Protein AF-A0A256W4V3-F1 (afdb_monomer_lite)

Radius of gyration: 20.89 Å; chains: 1; bounding box: 59×24×42 Å

Structure (mmCIF, N/CA/C/O backbone):
data_AF-A0A256W4V3-F1
#
_entry.id   AF-A0A256W4V3-F1
#
loop_
_atom_site.group_PDB
_atom_site.id
_atom_site.type_symbol
_atom_site.label_atom_id
_atom_site.label_alt_id
_atom_site.label_comp_id
_atom_site.label_asym_id
_atom_site.label_entity_id
_atom_site.label_seq_id
_atom_site.pdbx_PDB_ins_code
_atom_site.Cartn_x
_atom_site.Cartn_y
_atom_site.Cartn_z
_atom_site.occupancy
_atom_site.B_iso_or_equiv
_atom_site.auth_seq_id
_atom_site.auth_comp_id
_atom_site.auth_asym_id
_atom_site.auth_atom_id
_atom_site.pdbx_PDB_model_num
ATOM 1 N N . GLU A 1 1 ? -17.344 2.262 -1.394 1.00 85.19 1 GLU A N 1
ATOM 2 C CA . GLU A 1 1 ? -17.013 3.636 -0.956 1.00 85.19 1 GLU A CA 1
ATOM 3 C C . GLU A 1 1 ? -15.595 3.956 -1.417 1.00 85.19 1 GLU A C 1
ATOM 5 O O . GLU A 1 1 ? -14.804 3.023 -1.491 1.00 85.19 1 GLU A O 1
ATOM 10 N N . HIS A 1 2 ? -15.290 5.207 -1.767 1.00 89.75 2 HIS A N 1
ATOM 11 C CA . HIS A 1 2 ? -13.941 5.642 -2.152 1.00 89.75 2 HIS A CA 1
ATOM 12 C C . HIS A 1 2 ? -13.414 6.631 -1.106 1.00 89.75 2 HIS A C 1
ATOM 14 O O . HIS A 1 2 ? -14.147 7.537 -0.712 1.00 89.75 2 HIS A O 1
ATOM 20 N N . LEU A 1 3 ? -12.175 6.437 -0.645 1.00 91.62 3 LEU A N 1
ATOM 21 C CA . LEU A 1 3 ? -11.502 7.313 0.315 1.00 91.62 3 LEU A CA 1
ATOM 22 C C . LEU A 1 3 ? -10.313 7.972 -0.386 1.00 91.62 3 LEU A C 1
ATOM 24 O O . LEU A 1 3 ? -9.326 7.306 -0.691 1.00 91.62 3 LEU A O 1
ATOM 28 N N . GLU A 1 4 ? -10.428 9.269 -0.662 1.00 93.06 4 GLU A N 1
ATOM 29 C CA . GLU A 1 4 ? -9.402 10.029 -1.375 1.00 93.06 4 GLU A CA 1
ATOM 30 C C . GLU A 1 4 ? -8.439 10.713 -0.411 1.00 93.06 4 GLU A C 1
ATOM 32 O O . GLU A 1 4 ? -8.842 11.418 0.516 1.00 93.06 4 GLU A O 1
ATOM 37 N N . TYR A 1 5 ? -7.147 10.541 -0.678 1.00 92.25 5 TYR A N 1
ATOM 38 C CA . TYR A 1 5 ? -6.067 11.149 0.083 1.00 92.25 5 TYR A CA 1
ATOM 39 C C . TYR A 1 5 ? -5.135 11.910 -0.852 1.00 92.25 5 TYR A C 1
ATOM 41 O O . TYR A 1 5 ? -4.830 11.470 -1.960 1.00 92.25 5 TYR A O 1
ATOM 49 N N . ARG A 1 6 ? -4.656 13.067 -0.386 1.00 93.12 6 ARG A N 1
ATOM 50 C CA . ARG A 1 6 ? -3.628 13.839 -1.093 1.00 93.12 6 ARG A CA 1
ATOM 51 C C . ARG A 1 6 ? -2.327 13.046 -1.199 1.00 93.12 6 ARG A C 1
ATOM 53 O O . ARG A 1 6 ? -2.059 12.157 -0.387 1.00 93.12 6 ARG A O 1
ATOM 60 N N . ASP A 1 7 ? -1.468 13.420 -2.143 1.00 85.88 7 ASP A N 1
ATOM 61 C CA . ASP A 1 7 ? -0.146 12.808 -2.189 1.00 85.88 7 ASP A CA 1
ATOM 62 C C . ASP A 1 7 ? 0.647 13.096 -0.903 1.00 85.88 7 ASP A C 1
ATOM 64 O O . ASP A 1 7 ? 0.465 14.125 -0.251 1.00 85.88 7 ASP A O 1
ATOM 68 N N . HIS A 1 8 ? 1.502 12.148 -0.525 1.00 87.12 8 HIS A N 1
ATOM 69 C CA . HIS A 1 8 ? 2.266 12.145 0.725 1.00 87.12 8 HIS A CA 1
ATOM 70 C C . HIS A 1 8 ? 1.406 12.318 1.985 1.00 87.12 8 HIS A C 1
ATOM 72 O O . HIS A 1 8 ? 1.841 12.907 2.974 1.00 87.12 8 HIS A O 1
ATOM 78 N N . TYR A 1 9 ? 0.169 11.822 1.963 1.00 92.25 9 TYR A N 1
ATOM 79 C CA . TYR A 1 9 ? -0.632 11.757 3.173 1.00 92.25 9 TYR A CA 1
ATOM 80 C C . TYR A 1 9 ? 0.050 10.873 4.229 1.00 92.25 9 TYR A C 1
ATOM 82 O O . TYR A 1 9 ? 0.429 9.733 3.952 1.00 92.25 9 TYR A O 1
ATOM 90 N N . ASN A 1 10 ? 0.193 11.414 5.439 1.00 92.62 10 ASN A N 1
ATOM 91 C CA . ASN A 1 10 ? 0.746 10.700 6.582 1.00 92.62 10 ASN A CA 1
ATOM 92 C C . ASN A 1 10 ? -0.389 9.984 7.305 1.00 92.62 10 ASN A C 1
ATOM 94 O O . ASN A 1 10 ? -1.108 10.607 8.087 1.00 92.62 10 ASN A O 1
ATOM 98 N N . PHE A 1 11 ? -0.536 8.688 7.039 1.00 94.50 11 PHE A N 1
ATOM 99 C CA . PHE A 1 11 ? -1.514 7.869 7.741 1.00 94.50 11 PHE A CA 1
ATOM 100 C C . PHE A 1 11 ? -1.212 7.813 9.237 1.00 94.50 11 PHE A C 1
ATOM 102 O O . PHE A 1 11 ? -0.061 7.769 9.673 1.00 94.50 11 PHE A O 1
ATOM 109 N N . THR A 1 12 ? -2.279 7.810 10.023 1.00 95.19 12 THR A N 1
ATOM 110 C CA . THR A 1 12 ? -2.263 7.769 11.480 1.00 95.19 12 THR A CA 1
ATOM 111 C C . THR A 1 12 ? -3.010 6.537 11.991 1.00 95.19 12 THR A C 1
ATOM 113 O O . THR A 1 12 ? -3.776 5.894 11.276 1.00 95.19 12 THR A O 1
ATOM 116 N N . LYS A 1 13 ? -2.847 6.215 13.280 1.00 94.81 13 LYS A N 1
ATOM 117 C CA . LYS A 1 13 ? -3.598 5.115 13.908 1.00 94.81 13 LYS A CA 1
ATOM 118 C C . LYS A 1 13 ? -5.110 5.362 13.896 1.00 94.81 13 LYS A C 1
ATOM 120 O O . LYS A 1 13 ? -5.879 4.407 13.878 1.00 94.81 13 LYS A O 1
ATOM 125 N N . LYS A 1 14 ? -5.533 6.632 13.885 1.00 95.56 14 LYS A N 1
ATOM 126 C CA . LYS A 1 14 ? -6.949 6.999 13.766 1.00 95.56 14 LYS A CA 1
ATOM 127 C C . LYS A 1 14 ? -7.504 6.631 12.393 1.00 95.56 14 LYS A C 1
ATOM 129 O O . LYS A 1 14 ? -8.633 6.165 12.315 1.00 95.56 14 LYS A O 1
ATOM 134 N N . ASP A 1 15 ? -6.703 6.774 11.339 1.00 95.31 15 ASP A N 1
ATOM 135 C CA . ASP A 1 15 ? -7.105 6.366 9.991 1.00 95.31 15 ASP A CA 1
ATOM 136 C C . ASP A 1 15 ? -7.303 4.852 9.921 1.00 95.31 15 ASP A C 1
ATOM 138 O O . ASP A 1 15 ? -8.316 4.390 9.407 1.00 95.31 15 ASP A O 1
ATOM 142 N N . ILE A 1 16 ? -6.400 4.081 10.537 1.00 95.19 16 ILE A N 1
ATOM 143 C CA . ILE A 1 16 ? -6.537 2.623 10.648 1.00 95.19 16 ILE A CA 1
ATOM 144 C C . ILE A 1 16 ? -7.846 2.230 11.345 1.00 95.19 16 ILE A C 1
ATOM 146 O O . ILE A 1 16 ? -8.585 1.389 10.834 1.00 95.19 16 ILE A O 1
ATOM 150 N N . GLN A 1 17 ? -8.168 2.865 12.476 1.00 95.12 17 GLN A N 1
ATOM 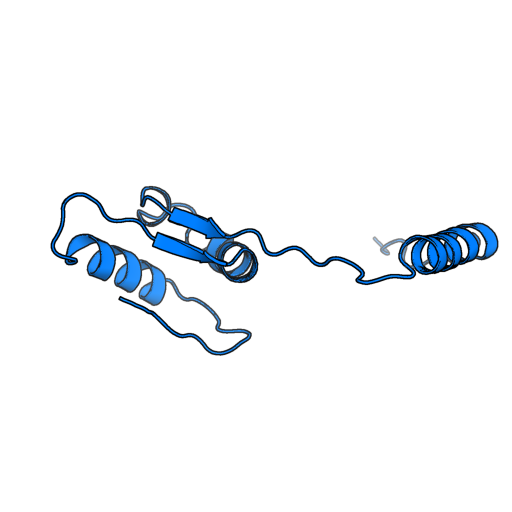151 C CA . GLN A 1 17 ? -9.435 2.631 13.179 1.00 95.12 17 GLN A CA 1
ATOM 152 C C . GLN A 1 17 ? -10.640 2.973 12.300 1.00 95.12 17 GLN A C 1
ATOM 154 O O . GLN A 1 17 ? -11.552 2.160 12.168 1.00 95.12 17 GLN A O 1
ATOM 159 N N . MET A 1 18 ? -10.604 4.121 11.623 1.00 94.81 18 MET A N 1
ATOM 160 C CA . MET A 1 18 ? -11.659 4.525 10.699 1.00 94.81 18 MET A CA 1
ATOM 161 C C . MET A 1 18 ? -11.837 3.508 9.560 1.00 94.81 18 MET A C 1
ATOM 163 O O . MET A 1 18 ? -12.970 3.215 9.183 1.00 94.81 18 MET A O 1
ATOM 167 N N . PHE A 1 19 ? -10.754 2.950 9.009 1.00 93.31 19 PHE A N 1
ATOM 168 C CA . PHE A 1 19 ? -10.844 1.926 7.967 1.00 93.31 19 PHE A CA 1
ATOM 169 C C . PHE A 1 19 ? -11.510 0.650 8.470 1.00 93.31 19 PHE A C 1
ATOM 171 O O . PHE A 1 19 ? -12.385 0.121 7.786 1.00 93.31 19 PHE A O 1
ATOM 178 N N . ILE A 1 20 ? -11.134 0.182 9.662 1.00 92.94 20 ILE A N 1
ATOM 179 C CA . ILE A 1 20 ? -11.729 -1.003 10.292 1.00 92.94 20 ILE A CA 1
ATOM 180 C C . ILE A 1 20 ? -13.225 -0.777 10.531 1.00 92.94 20 ILE A C 1
ATOM 182 O O . ILE A 1 20 ? -14.044 -1.608 10.139 1.00 92.94 20 ILE A O 1
ATOM 186 N N . GLU A 1 21 ? -13.598 0.367 11.107 1.00 92.81 21 GLU A N 1
ATOM 187 C CA . GLU A 1 21 ? -14.994 0.716 11.384 1.00 92.81 21 GLU A CA 1
ATOM 188 C C . GLU A 1 21 ? -15.820 0.839 10.101 1.00 92.81 21 GLU A C 1
ATOM 190 O O . GLU A 1 21 ? -16.897 0.248 9.995 1.00 92.81 21 GLU A O 1
ATOM 195 N N . LYS A 1 22 ? -15.314 1.562 9.093 1.00 90.88 22 LYS A N 1
ATOM 196 C CA . LYS A 1 22 ? -15.982 1.690 7.790 1.00 90.88 22 LYS A CA 1
ATOM 197 C C . LYS A 1 22 ? -16.148 0.335 7.123 1.00 90.88 22 LYS A C 1
ATOM 199 O O . LYS A 1 22 ? -17.230 0.035 6.622 1.00 90.88 22 LYS A O 1
ATOM 204 N N . PHE A 1 23 ? -15.111 -0.499 7.148 1.00 90.56 23 PHE A N 1
ATOM 205 C CA . PHE A 1 23 ? -15.189 -1.840 6.591 1.00 90.56 23 PHE A CA 1
ATOM 206 C C . PHE A 1 23 ? -16.225 -2.684 7.335 1.00 90.56 23 PHE A C 1
ATOM 208 O O . PHE A 1 23 ? -17.044 -3.331 6.689 1.00 90.56 23 PHE A O 1
ATOM 215 N N . GLY A 1 24 ? -16.254 -2.643 8.669 1.00 88.25 24 GLY A N 1
ATOM 216 C CA . GLY A 1 24 ? -17.226 -3.357 9.500 1.00 88.25 24 GLY A CA 1
ATOM 217 C C . GLY A 1 24 ? -18.671 -2.943 9.220 1.00 88.25 24 GLY A C 1
ATOM 218 O O . GLY A 1 24 ? -19.518 -3.807 8.985 1.00 88.25 24 GLY A O 1
ATOM 219 N N . ASN A 1 25 ? -18.920 -1.636 9.136 1.00 86.50 25 ASN A N 1
ATOM 220 C CA . ASN A 1 25 ? -20.253 -1.049 8.976 1.00 86.50 25 ASN A CA 1
ATOM 221 C C . ASN A 1 25 ? -20.784 -1.073 7.536 1.00 86.50 25 ASN A C 1
ATOM 223 O O . ASN A 1 25 ? -21.965 -0.805 7.310 1.00 86.50 25 ASN A O 1
ATOM 227 N N . PHE A 1 26 ? -19.948 -1.402 6.548 1.00 76.38 26 PHE A N 1
ATOM 228 C CA . PHE A 1 26 ? -20.398 -1.508 5.165 1.00 76.38 26 PHE A CA 1
ATOM 229 C C . PHE A 1 26 ? -21.335 -2.719 4.990 1.00 76.38 26 PHE A C 1
ATOM 231 O O . PHE A 1 26 ? -20.949 -3.861 5.273 1.00 76.38 26 PHE A O 1
ATOM 238 N N . ALA A 1 27 ? -22.569 -2.468 4.541 1.00 57.25 27 ALA A N 1
ATOM 239 C CA . ALA A 1 27 ? -23.611 -3.477 4.369 1.00 57.25 27 ALA A CA 1
ATOM 240 C C . ALA A 1 27 ? -23.243 -4.466 3.247 1.00 57.25 27 ALA A C 1
ATOM 242 O O . ALA A 1 27 ? -23.201 -4.104 2.074 1.00 57.25 27 ALA A O 1
ATOM 243 N N . GLY A 1 28 ? -22.963 -5.720 3.611 1.00 68.62 28 GLY A N 1
ATOM 244 C CA . GLY A 1 28 ? -22.657 -6.798 2.667 1.00 68.62 28 GLY A CA 1
ATOM 245 C C . GLY A 1 28 ? -21.638 -7.796 3.216 1.00 68.62 28 GLY A C 1
ATOM 246 O O . GLY A 1 28 ? -20.640 -7.414 3.826 1.00 68.62 28 GLY A O 1
ATOM 247 N N . SER A 1 29 ? -21.890 -9.086 2.991 1.00 73.62 29 SER A N 1
ATOM 248 C CA . SER A 1 29 ? -21.003 -10.189 3.389 1.00 73.62 29 SER A CA 1
ATOM 249 C C . SER A 1 29 ? -19.792 -10.360 2.467 1.00 73.62 29 SER A C 1
ATOM 251 O O . SER A 1 29 ? -18.825 -11.002 2.860 1.00 73.62 29 SER A O 1
ATOM 253 N N . ASN A 1 30 ? -19.819 -9.772 1.266 1.00 79.31 30 ASN A N 1
ATOM 254 C CA . ASN A 1 30 ? -18.771 -9.920 0.261 1.00 79.31 30 ASN A CA 1
ATOM 255 C C . ASN A 1 30 ? -18.121 -8.562 -0.040 1.00 79.31 30 ASN A C 1
ATOM 257 O O . ASN A 1 30 ? -18.494 -7.866 -0.984 1.00 79.31 30 ASN A O 1
ATOM 261 N N . LYS A 1 31 ? -17.191 -8.157 0.828 1.00 86.25 31 LYS A N 1
ATOM 262 C CA . LYS A 1 31 ? -16.507 -6.859 0.785 1.00 86.25 31 LYS A CA 1
ATOM 263 C C . LYS A 1 31 ? -15.000 -7.053 0.832 1.00 86.25 31 LYS A C 1
ATOM 265 O O . LYS A 1 31 ? -14.504 -7.941 1.519 1.00 86.25 31 LYS A O 1
ATOM 270 N N . LEU A 1 32 ? -14.291 -6.203 0.102 1.00 91.38 32 LEU A N 1
ATOM 271 C CA . LEU A 1 32 ? -12.837 -6.165 0.053 1.00 91.38 32 LEU A CA 1
ATOM 272 C C . LEU A 1 32 ? -12.349 -4.719 0.042 1.00 91.38 32 LEU A C 1
ATOM 274 O O . LEU A 1 32 ? -13.108 -3.803 -0.280 1.00 91.38 32 LEU A O 1
ATOM 278 N N . ILE A 1 33 ? -11.089 -4.529 0.410 1.00 93.00 33 ILE A N 1
ATOM 279 C CA . ILE A 1 33 ? -10.399 -3.243 0.339 1.00 93.00 33 ILE A CA 1
ATOM 280 C C . ILE A 1 33 ? -9.414 -3.332 -0.823 1.00 93.00 33 ILE A C 1
ATOM 282 O O . ILE A 1 33 ? -8.653 -4.290 -0.897 1.00 93.00 33 ILE A O 1
ATOM 286 N N . ILE A 1 34 ? -9.414 -2.345 -1.717 1.00 93.81 34 ILE A N 1
ATOM 287 C CA . ILE A 1 34 ? -8.384 -2.209 -2.754 1.00 93.81 34 ILE A CA 1
ATOM 288 C C . ILE A 1 34 ? -7.555 -0.975 -2.430 1.00 93.81 34 ILE A C 1
ATOM 290 O O . ILE A 1 34 ? -8.117 0.094 -2.200 1.00 93.81 34 ILE A O 1
ATOM 294 N N . ILE A 1 35 ? -6.233 -1.121 -2.437 1.00 93.31 35 ILE A N 1
ATOM 295 C CA . ILE A 1 35 ? -5.283 -0.014 -2.293 1.00 93.31 35 ILE A CA 1
ATOM 296 C C . ILE A 1 35 ? -4.217 -0.077 -3.385 1.00 93.31 35 ILE A C 1
ATOM 298 O O . ILE A 1 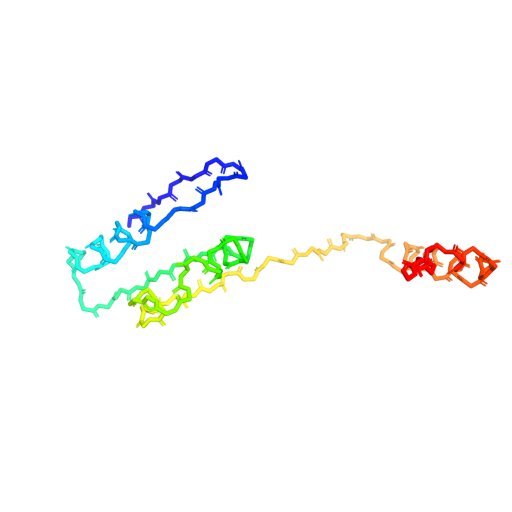35 ? -3.993 -1.125 -3.989 1.00 93.31 35 ILE A O 1
ATOM 302 N N . SER A 1 36 ? -3.545 1.043 -3.642 1.00 91.62 36 SER A N 1
ATOM 303 C CA . SER A 1 36 ? -2.364 1.053 -4.507 1.00 91.62 36 SER A CA 1
ATOM 304 C C . SER A 1 36 ? -1.148 0.458 -3.786 1.00 91.62 36 SER A C 1
ATOM 306 O O . SER A 1 36 ? -1.075 0.465 -2.554 1.00 91.62 36 SER A O 1
ATOM 308 N N . GLU A 1 37 ? -0.147 0.001 -4.541 1.00 91.38 37 GLU A N 1
ATOM 309 C CA . GLU A 1 37 ? 1.144 -0.416 -3.970 1.00 91.38 37 GLU A CA 1
ATOM 310 C C . GLU A 1 37 ? 1.805 0.705 -3.150 1.00 91.38 37 GLU A C 1
ATOM 312 O O . GLU A 1 37 ? 2.316 0.467 -2.054 1.00 91.38 37 GLU A O 1
ATOM 317 N N . LYS A 1 38 ? 1.710 1.955 -3.626 1.00 89.00 38 LYS A N 1
ATOM 318 C CA . LYS A 1 38 ? 2.264 3.124 -2.930 1.00 89.00 38 LYS A CA 1
ATOM 319 C C . LYS A 1 38 ? 1.638 3.308 -1.547 1.00 89.00 38 LYS A C 1
ATOM 321 O O . LYS A 1 38 ? 2.351 3.576 -0.580 1.00 89.00 38 LYS A O 1
ATOM 326 N N . ASP A 1 39 ? 0.320 3.168 -1.445 1.00 91.81 39 ASP A N 1
ATOM 327 C CA . ASP A 1 39 ? -0.383 3.331 -0.171 1.00 91.81 39 ASP A CA 1
ATOM 328 C C . ASP A 1 39 ? -0.137 2.144 0.758 1.00 91.81 39 ASP A C 1
ATOM 330 O O . ASP A 1 39 ? 0.027 2.343 1.960 1.00 91.81 39 ASP A O 1
ATOM 334 N N . SER A 1 40 ? 0.005 0.928 0.216 1.00 91.88 40 SER A N 1
ATOM 335 C CA . SER A 1 40 ? 0.395 -0.243 1.009 1.00 91.88 40 SER A CA 1
ATOM 336 C C . SER A 1 40 ? 1.727 -0.038 1.727 1.00 91.88 40 SER A C 1
ATOM 338 O O . SER A 1 40 ? 1.848 -0.415 2.891 1.00 91.88 40 SER A O 1
ATOM 340 N N . ILE A 1 41 ? 2.720 0.555 1.059 1.00 91.19 41 ILE A N 1
ATOM 341 C CA . ILE A 1 41 ? 4.023 0.843 1.673 1.00 91.19 41 ILE A CA 1
ATOM 342 C C . ILE A 1 41 ? 3.860 1.855 2.811 1.00 91.19 41 ILE A C 1
ATOM 344 O O . ILE A 1 41 ? 4.406 1.658 3.892 1.00 91.19 41 ILE A O 1
ATOM 348 N N . ARG A 1 42 ? 3.068 2.913 2.595 1.00 91.88 42 ARG A N 1
ATOM 349 C CA . ARG A 1 42 ? 2.823 3.965 3.598 1.00 91.88 42 ARG A CA 1
ATOM 350 C C . ARG A 1 42 ? 2.037 3.463 4.813 1.00 91.88 42 ARG A C 1
ATOM 352 O O . ARG A 1 42 ? 2.212 3.989 5.906 1.00 91.88 42 ARG A O 1
ATOM 359 N N . LEU A 1 43 ? 1.170 2.470 4.625 1.00 93.31 43 LEU A N 1
ATOM 360 C CA . LEU A 1 43 ? 0.341 1.893 5.684 1.00 93.31 43 LEU A CA 1
ATOM 361 C C . LEU A 1 43 ? 1.054 0.802 6.489 1.00 93.31 43 LEU A C 1
ATOM 363 O O . LEU A 1 43 ? 0.628 0.513 7.604 1.00 93.31 43 LEU A O 1
ATOM 367 N N . LYS A 1 44 ? 2.124 0.203 5.955 1.00 91.19 44 LYS A N 1
ATOM 368 C CA . LYS A 1 44 ? 2.758 -1.002 6.509 1.00 91.19 44 LYS A CA 1
ATOM 369 C C . LYS A 1 44 ? 3.093 -0.886 7.998 1.00 91.19 44 LYS A C 1
ATOM 371 O O . LYS A 1 44 ? 2.623 -1.695 8.792 1.00 91.19 44 LYS A O 1
ATOM 376 N N . ASP A 1 45 ? 3.858 0.132 8.380 1.00 91.81 45 ASP A N 1
ATOM 377 C CA . ASP A 1 45 ? 4.357 0.251 9.756 1.00 91.81 45 ASP A CA 1
ATOM 378 C C . ASP A 1 45 ? 3.250 0.606 10.752 1.00 91.81 45 ASP A C 1
ATOM 380 O O . ASP A 1 45 ? 3.301 0.213 11.916 1.00 91.81 45 ASP A O 1
ATOM 384 N N . ILE A 1 46 ? 2.230 1.341 10.302 1.00 93.62 46 ILE A N 1
ATOM 385 C CA . ILE A 1 46 ? 1.143 1.782 11.177 1.00 93.62 46 ILE A CA 1
ATOM 386 C C . ILE A 1 46 ? 0.017 0.757 11.307 1.00 93.62 46 ILE A C 1
ATOM 388 O O . ILE A 1 46 ? -0.690 0.753 12.315 1.00 93.62 46 ILE A O 1
ATOM 392 N N . ALA A 1 47 ? -0.138 -0.105 10.303 1.00 93.12 47 ALA A N 1
ATOM 393 C CA . ALA A 1 47 ? -1.062 -1.227 10.316 1.00 93.12 47 ALA A CA 1
ATOM 394 C C . ALA A 1 47 ? -0.521 -2.433 11.098 1.00 93.12 47 ALA A C 1
ATOM 396 O O . ALA A 1 47 ? -1.324 -3.244 11.564 1.00 93.12 47 ALA A O 1
ATOM 397 N N . LEU A 1 48 ? 0.801 -2.544 11.256 1.00 93.88 48 LEU A N 1
ATOM 398 C CA . LEU A 1 48 ? 1.455 -3.678 11.903 1.00 93.88 48 LEU A CA 1
ATOM 399 C C . LEU A 1 48 ? 0.893 -3.937 13.311 1.00 93.88 48 LEU A C 1
ATOM 401 O O . LEU A 1 48 ? 0.903 -3.058 14.177 1.00 93.88 48 LEU A O 1
ATOM 405 N N . GLY A 1 49 ? 0.414 -5.159 13.551 1.00 93.06 49 GLY A N 1
ATOM 406 C CA . GLY A 1 49 ? -0.144 -5.576 14.838 1.00 93.06 49 GLY A CA 1
ATOM 407 C C . GLY A 1 49 ? -1.554 -5.051 15.124 1.00 93.06 49 GLY A C 1
ATOM 408 O O . GLY A 1 49 ? -2.023 -5.155 16.259 1.00 93.06 49 GLY A O 1
ATOM 409 N N . THR A 1 50 ? -2.242 -4.483 14.131 1.00 94.25 50 THR A N 1
ATOM 410 C CA . THR A 1 50 ? -3.633 -4.020 14.253 1.00 94.25 50 THR A CA 1
ATOM 411 C C . THR A 1 50 ? -4.609 -4.994 13.588 1.00 94.25 50 THR A C 1
ATOM 413 O O . THR A 1 50 ? -4.226 -5.860 12.804 1.00 94.25 50 THR A O 1
ATOM 416 N N . GLU A 1 51 ? -5.911 -4.852 13.854 1.00 93.25 51 GLU A N 1
ATOM 417 C CA . GLU A 1 51 ? -6.934 -5.677 13.189 1.00 93.25 51 GLU A CA 1
ATOM 418 C C . GLU A 1 51 ? -7.041 -5.421 11.681 1.00 93.25 51 GLU A C 1
ATOM 420 O O . GLU A 1 51 ? -7.601 -6.248 10.964 1.00 93.25 51 GLU A O 1
ATOM 425 N N . PHE A 1 52 ? -6.463 -4.323 11.190 1.00 93.44 52 PHE A N 1
ATOM 426 C CA . PHE A 1 52 ? -6.423 -3.999 9.770 1.00 93.44 52 PHE A CA 1
ATOM 427 C C . PHE A 1 52 ? -5.749 -5.099 8.943 1.00 93.44 52 PHE A C 1
ATOM 429 O O . PHE A 1 52 ? -6.215 -5.402 7.851 1.00 93.44 52 PHE A O 1
ATOM 436 N N . GLU A 1 53 ? -4.729 -5.772 9.487 1.00 92.38 53 GLU A N 1
ATOM 437 C CA . GLU A 1 53 ? -4.028 -6.877 8.810 1.00 92.38 53 GLU A CA 1
ATOM 438 C C . GLU A 1 53 ? -4.921 -8.099 8.557 1.00 92.38 53 GLU A C 1
ATOM 440 O O . GLU A 1 53 ? -4.610 -8.937 7.715 1.00 92.38 53 GLU A O 1
ATOM 445 N N . LYS A 1 54 ? -6.039 -8.212 9.282 1.00 91.75 54 LYS A N 1
ATOM 446 C CA . LYS A 1 54 ? -7.002 -9.311 9.138 1.00 91.75 54 LYS A CA 1
ATOM 447 C C . LYS A 1 54 ? -8.077 -9.010 8.094 1.00 91.75 54 LYS A C 1
ATOM 449 O O . LYS A 1 54 ? -8.887 -9.885 7.789 1.00 91.75 54 LYS A O 1
ATOM 454 N N . LEU A 1 55 ? -8.132 -7.779 7.585 1.00 92.12 55 LEU A N 1
ATOM 455 C CA . LEU A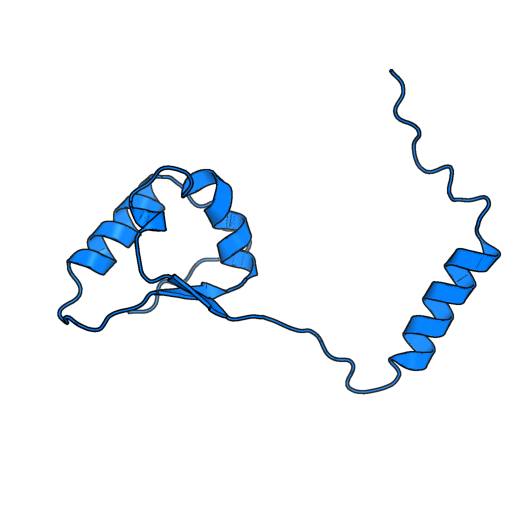 1 55 ? -9.108 -7.384 6.579 1.00 92.12 55 LEU A CA 1
ATOM 456 C C . LEU A 1 55 ? -8.704 -7.929 5.197 1.00 92.12 55 LEU A C 1
ATOM 458 O O . LEU A 1 55 ? -7.515 -8.053 4.904 1.00 92.12 55 LEU A O 1
ATOM 462 N N . PRO A 1 56 ? -9.671 -8.227 4.313 1.00 93.50 56 PRO A N 1
ATOM 463 C CA . PRO A 1 56 ? -9.403 -8.681 2.948 1.00 93.50 56 PRO A CA 1
ATOM 464 C C . PRO A 1 56 ? -8.909 -7.520 2.067 1.00 93.50 56 PRO A C 1
ATOM 466 O O . PRO A 1 56 ? -9.669 -6.936 1.289 1.00 93.50 56 PRO A O 1
ATOM 469 N N . ILE A 1 57 ? -7.633 -7.164 2.226 1.00 93.44 57 ILE A N 1
ATOM 470 C CA . ILE A 1 57 ? -6.957 -6.082 1.504 1.00 93.44 57 ILE A CA 1
ATOM 471 C C . ILE A 1 57 ? -6.243 -6.642 0.274 1.00 93.44 57 ILE A C 1
ATOM 473 O O . ILE A 1 57 ? -5.463 -7.587 0.359 1.00 93.44 57 ILE A O 1
ATOM 477 N N . PHE A 1 58 ? -6.477 -6.005 -0.867 1.00 94.38 58 PHE A N 1
ATOM 478 C CA . PHE A 1 58 ? -5.853 -6.307 -2.144 1.00 94.38 58 PHE A CA 1
ATOM 479 C C . PHE A 1 58 ? -5.054 -5.102 -2.619 1.00 94.38 58 PHE A C 1
ATOM 481 O O . PHE A 1 58 ? -5.541 -3.970 -2.631 1.00 94.38 58 PHE A O 1
ATOM 488 N N . ILE A 1 59 ? -3.819 -5.360 -3.029 1.00 94.06 59 ILE A N 1
ATOM 489 C CA . ILE A 1 59 ? -2.919 -4.337 -3.546 1.00 94.06 59 ILE A CA 1
ATOM 490 C C . ILE A 1 59 ? -2.986 -4.397 -5.065 1.00 94.06 59 ILE A C 1
ATOM 492 O O . ILE A 1 59 ? -2.689 -5.434 -5.659 1.00 94.06 59 ILE A O 1
ATOM 496 N N . LEU A 1 60 ? -3.383 -3.294 -5.694 1.00 91.50 60 LEU A N 1
ATOM 497 C CA . LEU A 1 60 ? -3.332 -3.160 -7.139 1.00 91.50 60 LEU A CA 1
ATOM 498 C C . LEU A 1 60 ? -1.876 -2.879 -7.547 1.00 91.50 60 LEU A C 1
ATOM 500 O O . LEU A 1 60 ? -1.354 -1.814 -7.190 1.00 91.50 60 LEU A O 1
ATOM 504 N N . PRO A 1 61 ? -1.212 -3.801 -8.271 1.00 84.62 61 PRO A N 1
ATOM 505 C CA . PRO A 1 61 ? 0.144 -3.570 -8.739 1.00 84.62 61 PRO A CA 1
ATOM 506 C C . PRO A 1 61 ? 0.145 -2.419 -9.743 1.00 84.62 61 PRO A C 1
ATOM 508 O O . PRO A 1 61 ? -0.687 -2.370 -10.653 1.00 84.62 61 PRO A O 1
ATOM 511 N N . ILE A 1 62 ? 1.094 -1.500 -9.586 1.00 77.75 62 ILE A N 1
ATOM 512 C CA . ILE A 1 62 ? 1.325 -0.416 -10.540 1.00 77.75 62 ILE A CA 1
ATOM 513 C C . ILE A 1 62 ? 2.687 -0.627 -11.195 1.00 77.75 62 ILE A C 1
ATOM 515 O O . ILE A 1 62 ? 3.729 -0.578 -10.554 1.00 77.75 62 ILE A O 1
ATOM 519 N N . GLY A 1 63 ? 2.668 -0.909 -12.494 1.00 71.69 63 GLY A N 1
ATOM 520 C CA . GLY A 1 63 ? 3.869 -1.096 -13.300 1.00 71.69 63 GLY A CA 1
ATOM 521 C C . GLY A 1 63 ? 4.133 0.109 -14.191 1.00 71.69 63 GLY A C 1
ATOM 522 O O . GLY A 1 63 ? 3.209 0.815 -14.594 1.00 71.69 63 GLY A O 1
ATOM 523 N N . ILE A 1 64 ? 5.399 0.316 -14.542 1.00 80.12 64 ILE A N 1
ATOM 524 C CA . ILE A 1 64 ? 5.796 1.255 -15.590 1.00 80.12 64 ILE A CA 1
ATOM 525 C C . ILE A 1 64 ? 6.329 0.428 -16.755 1.00 80.12 64 ILE A C 1
ATOM 527 O O . ILE A 1 64 ? 7.185 -0.436 -16.572 1.00 80.12 64 ILE A O 1
ATOM 531 N N . SER A 1 65 ? 5.826 0.697 -17.955 1.00 84.88 65 SER A N 1
ATOM 532 C CA . SER A 1 65 ? 6.333 0.107 -19.192 1.00 84.88 65 SER A CA 1
ATOM 533 C C . SER A 1 65 ? 6.830 1.200 -20.123 1.00 84.88 65 SER A C 1
ATOM 535 O O . SER A 1 65 ? 6.155 2.212 -20.320 1.00 84.88 65 SER A O 1
ATOM 537 N N . PHE A 1 66 ? 7.976 0.972 -20.755 1.00 88.25 66 PHE A N 1
ATOM 538 C CA . PHE A 1 66 ? 8.421 1.813 -21.857 1.00 88.25 66 PHE A CA 1
ATOM 539 C C . PHE A 1 66 ? 7.553 1.544 -23.087 1.00 88.25 66 PHE A C 1
ATOM 541 O O . PHE A 1 66 ? 7.438 0.405 -23.530 1.00 88.25 66 PHE A O 1
ATOM 548 N N . ILE A 1 67 ? 6.986 2.603 -23.668 1.00 91.06 67 ILE A N 1
ATOM 549 C CA . ILE A 1 67 ? 6.257 2.524 -24.946 1.00 91.06 67 ILE A CA 1
ATOM 550 C C . ILE A 1 67 ? 7.230 2.193 -26.102 1.00 91.06 67 ILE A C 1
ATOM 552 O O . ILE A 1 67 ? 6.843 1.586 -27.093 1.00 91.06 67 ILE A O 1
ATOM 556 N N . GLY A 1 68 ? 8.515 2.537 -25.953 1.00 91.62 68 GLY A N 1
ATOM 557 C CA . GLY A 1 68 ? 9.609 2.190 -26.862 1.00 91.62 68 GLY A CA 1
ATOM 558 C C . GLY A 1 68 ? 10.965 2.616 -26.288 1.00 91.62 68 GLY A C 1
ATOM 559 O O . GLY A 1 68 ? 11.018 3.350 -25.302 1.00 91.62 68 GLY A O 1
ATOM 560 N N . GLY A 1 69 ? 12.069 2.148 -26.879 1.00 91.38 69 GLY A N 1
ATOM 561 C CA . GLY A 1 69 ? 13.429 2.557 -26.485 1.00 91.38 69 GLY A CA 1
ATOM 562 C C . GLY A 1 69 ? 13.942 1.976 -25.158 1.00 91.38 69 GLY A C 1
ATOM 563 O O . GLY A 1 69 ? 14.982 2.416 -24.673 1.00 91.38 69 GLY A O 1
ATOM 564 N N . ASN A 1 70 ? 13.248 0.982 -24.586 1.00 92.81 70 ASN A N 1
ATOM 565 C CA . ASN A 1 70 ? 13.659 0.290 -23.357 1.00 92.81 70 ASN A CA 1
ATOM 566 C C . ASN A 1 70 ? 15.098 -0.239 -23.455 1.00 92.81 70 ASN A C 1
ATOM 568 O O . ASN A 1 70 ? 15.916 -0.003 -22.571 1.00 92.81 70 ASN A O 1
ATOM 572 N N . ASP A 1 71 ? 15.425 -0.909 -24.561 1.00 94.19 71 ASP A N 1
ATOM 573 C CA . ASP A 1 71 ? 16.743 -1.516 -24.752 1.00 94.19 71 ASP A CA 1
ATOM 574 C C . ASP A 1 71 ? 17.852 -0.466 -24.825 1.00 94.19 71 ASP A C 1
ATOM 576 O O . ASP A 1 71 ? 18.926 -0.669 -24.263 1.00 94.19 71 ASP A O 1
ATOM 580 N N . ASP A 1 72 ? 17.599 0.673 -25.471 1.00 94.56 72 ASP A N 1
ATOM 581 C CA . ASP A 1 72 ? 18.578 1.756 -25.582 1.00 94.56 72 ASP A CA 1
ATOM 582 C C . ASP A 1 72 ? 18.764 2.487 -24.253 1.00 94.56 72 ASP A C 1
ATOM 584 O O . ASP A 1 72 ? 19.892 2.825 -23.887 1.00 94.56 72 ASP A O 1
ATOM 588 N N . PHE A 1 73 ? 17.680 2.692 -23.500 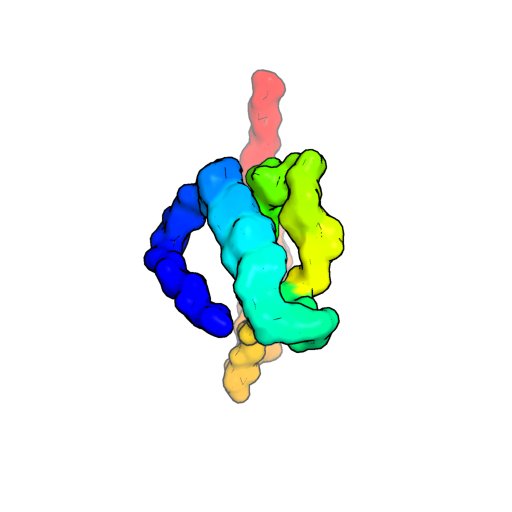1.00 93.25 73 PHE A N 1
ATOM 589 C CA . PHE A 1 73 ? 17.748 3.203 -22.134 1.00 93.25 73 PHE A CA 1
ATOM 590 C C . PHE A 1 73 ? 18.574 2.264 -21.245 1.00 93.25 73 PHE A C 1
ATOM 592 O O . PHE A 1 73 ? 19.552 2.694 -20.632 1.00 93.25 73 PHE A O 1
ATOM 599 N N . ASN A 1 74 ? 18.258 0.967 -21.251 1.00 93.12 74 ASN A N 1
ATOM 600 C CA . ASN A 1 74 ? 18.965 -0.035 -20.456 1.00 93.12 74 ASN A CA 1
ATOM 601 C C . ASN A 1 74 ? 20.444 -0.125 -20.844 1.00 93.12 74 ASN A C 1
ATOM 603 O O . ASN A 1 74 ? 21.308 -0.127 -19.968 1.00 93.12 74 ASN A O 1
ATOM 607 N N . LYS A 1 75 ? 20.763 -0.124 -22.145 1.00 95.50 75 LYS A N 1
ATOM 608 C CA . LYS A 1 75 ? 22.151 -0.087 -22.633 1.00 95.50 75 LYS A CA 1
ATOM 609 C C . LYS A 1 75 ? 22.897 1.144 -22.130 1.00 95.50 75 LYS A C 1
ATOM 611 O O . LYS A 1 75 ? 24.028 1.000 -21.676 1.00 95.50 75 LYS A O 1
ATOM 616 N N . LYS A 1 76 ? 22.285 2.334 -22.167 1.00 93.56 76 LYS A N 1
ATOM 617 C CA . LYS A 1 76 ? 22.904 3.567 -21.647 1.00 93.56 76 LYS A CA 1
ATOM 618 C C . LYS A 1 76 ? 23.242 3.446 -20.163 1.00 93.56 76 LYS A C 1
ATOM 620 O O . LYS A 1 76 ? 24.369 3.750 -19.783 1.00 93.56 76 LYS A O 1
ATOM 625 N N . ILE A 1 77 ? 22.304 2.964 -19.347 1.00 92.00 77 ILE A N 1
ATOM 626 C CA . ILE A 1 77 ? 22.523 2.775 -17.907 1.00 92.00 77 ILE A CA 1
ATOM 627 C C . ILE A 1 77 ? 23.625 1.738 -17.653 1.00 92.00 77 ILE A C 1
ATOM 629 O O . ILE A 1 77 ? 24.570 2.015 -16.919 1.00 92.00 77 ILE A O 1
ATOM 633 N N . ILE A 1 78 ? 23.555 0.570 -18.298 1.00 93.06 78 ILE A N 1
ATOM 634 C CA . ILE A 1 78 ? 24.538 -0.509 -18.122 1.00 93.06 78 ILE A CA 1
ATOM 635 C C . ILE A 1 78 ? 25.941 -0.058 -18.545 1.00 93.06 78 ILE A C 1
ATOM 637 O O . ILE A 1 78 ? 26.910 -0.327 -17.834 1.00 93.06 78 ILE A O 1
ATOM 641 N N . ASN A 1 79 ? 26.065 0.629 -19.682 1.00 93.75 79 ASN A N 1
ATOM 642 C CA . ASN A 1 79 ? 27.354 1.123 -20.163 1.00 93.75 79 ASN A CA 1
ATOM 643 C C . ASN A 1 79 ? 27.932 2.165 -19.206 1.00 93.75 79 ASN A C 1
ATOM 645 O O . ASN A 1 79 ? 29.081 2.027 -18.797 1.00 93.75 79 ASN A O 1
ATOM 649 N N . TYR A 1 80 ? 27.118 3.127 -18.758 1.00 90.94 80 TYR A N 1
ATOM 650 C CA . TYR A 1 80 ? 27.541 4.117 -17.769 1.00 90.94 80 TYR A CA 1
ATOM 651 C C . TYR A 1 80 ? 28.098 3.456 -16.498 1.00 90.94 80 TYR A C 1
ATOM 653 O O . TYR A 1 80 ? 29.199 3.783 -16.058 1.00 90.94 80 TYR A O 1
ATOM 661 N N . VAL A 1 81 ? 27.365 2.487 -15.946 1.00 88.88 81 VAL A N 1
ATOM 662 C CA . VAL A 1 81 ? 27.709 1.723 -14.732 1.00 88.88 81 VAL A CA 1
ATOM 663 C C . VAL A 1 81 ? 29.013 0.927 -14.898 1.00 88.88 81 VAL A C 1
ATOM 665 O O . VAL A 1 81 ? 29.809 0.834 -13.960 1.00 88.88 81 VAL A O 1
ATOM 668 N N . ARG A 1 82 ? 29.264 0.369 -16.090 1.00 85.88 82 ARG A N 1
ATOM 669 C CA . ARG A 1 82 ? 30.506 -0.357 -16.415 1.00 85.88 82 ARG A CA 1
ATOM 670 C C . ARG A 1 82 ? 31.704 0.578 -16.567 1.00 85.88 82 ARG A C 1
ATOM 672 O O . ARG A 1 82 ? 32.769 0.305 -16.015 1.00 85.88 82 ARG A O 1
ATOM 679 N N . GLU A 1 83 ? 31.527 1.673 -17.297 1.00 86.88 83 GLU A N 1
ATOM 680 C CA . GLU A 1 83 ? 32.592 2.625 -17.631 1.00 86.88 83 GLU A CA 1
ATOM 681 C C . GLU A 1 83 ? 33.001 3.491 -16.432 1.00 86.88 83 GLU A C 1
ATOM 683 O O . GLU A 1 83 ? 34.166 3.859 -16.300 1.00 86.88 83 GLU A O 1
ATOM 688 N N . ASN A 1 84 ? 32.074 3.765 -15.510 1.00 80.38 84 ASN A N 1
ATOM 689 C CA . ASN A 1 84 ? 32.293 4.643 -14.357 1.00 80.38 84 ASN A CA 1
ATOM 690 C C . ASN A 1 84 ? 32.480 3.874 -13.041 1.00 80.38 84 ASN A C 1
ATOM 692 O O . ASN A 1 84 ? 32.206 4.397 -11.962 1.00 80.38 84 ASN A O 1
ATOM 696 N N . SER A 1 85 ? 33.001 2.646 -13.103 1.00 65.81 85 SER A N 1
ATOM 697 C CA . SER A 1 85 ? 33.166 1.767 -11.936 1.00 65.81 85 SER A CA 1
ATOM 698 C C . SER A 1 85 ? 34.150 2.262 -10.859 1.00 65.81 85 SER A C 1
ATOM 700 O O . SER A 1 85 ? 34.190 1.733 -9.754 1.00 65.81 85 SER A O 1
ATOM 702 N N . ARG A 1 86 ? 34.917 3.329 -11.108 1.00 61.91 86 ARG A N 1
ATOM 703 C CA . ARG A 1 86 ? 35.688 4.020 -10.053 1.00 61.91 86 ARG A CA 1
ATOM 704 C C . ARG A 1 86 ? 34.834 4.940 -9.166 1.00 61.91 86 ARG A C 1
ATOM 706 O O . ARG A 1 86 ? 35.249 5.251 -8.052 1.00 61.91 86 ARG A O 1
ATOM 713 N N . ASN A 1 87 ? 33.629 5.313 -9.604 1.00 58.62 87 ASN A N 1
ATOM 714 C CA . ASN A 1 87 ? 32.689 6.135 -8.834 1.00 58.62 87 ASN A CA 1
ATOM 715 C C . ASN A 1 87 ? 31.821 5.318 -7.855 1.00 58.62 87 ASN A C 1
ATOM 717 O O . ASN A 1 87 ? 30.952 5.894 -7.215 1.00 58.62 87 ASN A O 1
ATOM 721 N N . TYR A 1 88 ? 32.067 4.012 -7.664 1.00 55.03 88 TYR A N 1
ATOM 722 C CA . TYR A 1 88 ? 31.406 3.215 -6.609 1.00 55.03 88 TYR A CA 1
ATOM 723 C C . TYR A 1 88 ? 31.844 3.585 -5.181 1.00 55.03 88 TYR A C 1
ATOM 725 O O . TYR A 1 88 ? 31.334 3.027 -4.216 1.00 55.03 88 TYR A O 1
ATOM 733 N N . SER A 1 89 ? 32.748 4.553 -5.024 1.00 56.38 89 SER A N 1
ATOM 734 C CA . SER A 1 89 ? 33.158 5.115 -3.729 1.00 56.38 89 SER A CA 1
ATOM 735 C C . SER A 1 89 ? 32.116 6.084 -3.141 1.00 56.38 89 SER A C 1
ATOM 737 O O . SER A 1 89 ? 32.484 7.060 -2.492 1.00 56.38 89 SER A O 1
ATOM 739 N N . ILE A 1 90 ? 30.823 5.878 -3.399 1.00 57.19 90 ILE A N 1
ATOM 740 C CA . ILE A 1 90 ? 29.756 6.684 -2.800 1.00 57.19 90 ILE A CA 1
ATOM 741 C C . ILE A 1 90 ? 29.421 6.038 -1.450 1.00 57.19 90 ILE A C 1
ATOM 743 O O . ILE A 1 90 ? 28.702 5.049 -1.383 1.00 57.19 90 ILE A O 1
ATOM 747 N N . PHE A 1 91 ? 30.037 6.616 -0.412 1.00 50.53 91 PHE A N 1
ATOM 748 C CA . PHE A 1 91 ? 29.886 6.383 1.030 1.00 50.53 91 PHE A CA 1
ATOM 749 C C . PHE A 1 91 ? 30.130 4.949 1.527 1.00 50.53 91 PHE A C 1
ATOM 751 O O . PHE A 1 91 ? 29.210 4.163 1.727 1.00 50.53 91 PHE A O 1
ATOM 758 N N . LYS A 1 92 ? 31.390 4.654 1.880 1.00 42.81 92 LYS A N 1
ATOM 759 C CA . LYS A 1 92 ? 31.615 3.872 3.104 1.00 42.81 92 LYS A CA 1
ATOM 760 C C . LYS A 1 92 ? 31.158 4.759 4.263 1.00 42.81 92 LYS A C 1
ATOM 762 O O . LYS A 1 92 ? 31.715 5.846 4.423 1.00 42.81 92 LYS A O 1
ATOM 767 N N . GLU A 1 93 ? 30.133 4.338 4.997 1.00 47.59 93 GLU A N 1
ATOM 768 C CA . GLU A 1 93 ? 29.803 4.921 6.301 1.00 47.59 93 GLU A CA 1
ATOM 769 C C . GLU A 1 93 ? 31.081 4.973 7.154 1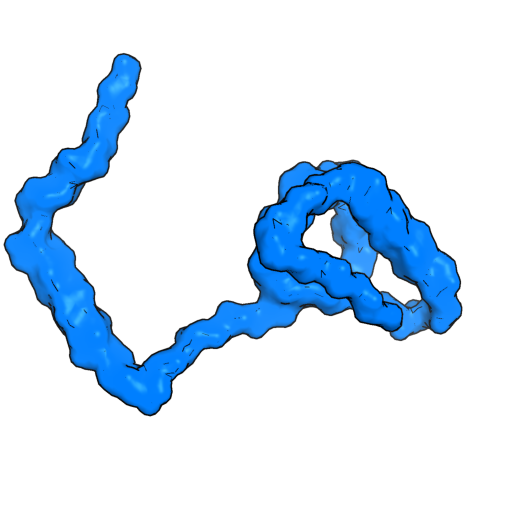.00 47.59 93 GLU A C 1
ATOM 771 O O . GLU A 1 93 ? 31.846 4.007 7.205 1.00 47.59 93 GLU A O 1
ATOM 776 N N . GLN A 1 94 ?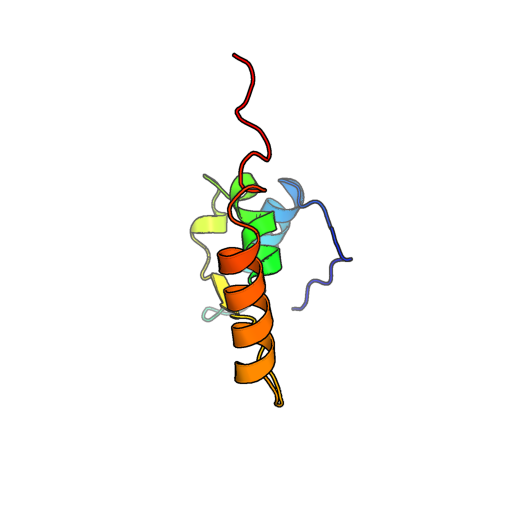 31.353 6.145 7.730 1.00 43.72 94 GLN A N 1
ATOM 777 C CA . GLN A 1 94 ? 32.269 6.281 8.858 1.00 43.72 94 GLN A CA 1
ATOM 778 C C . GLN A 1 94 ? 31.599 5.625 10.067 1.00 43.72 94 GLN A C 1
ATOM 780 O O . GLN A 1 94 ? 30.428 5.913 10.320 1.00 43.72 94 GLN A O 1
ATOM 785 N N . ASP A 1 95 ? 32.345 4.754 10.748 1.00 39.31 95 ASP A N 1
ATOM 786 C CA . ASP A 1 95 ? 32.010 4.195 12.065 1.00 39.31 95 ASP A CA 1
ATOM 787 C C . ASP A 1 95 ? 31.646 5.282 13.096 1.00 39.31 95 ASP A C 1
ATOM 789 O O . ASP A 1 95 ? 32.277 6.370 13.067 1.00 39.31 95 ASP A O 1
#

Foldseek 3Di:
DDDDDDPPDQDDLVVLVVVVVCQVPPPDPDDAAEDEPVVCVNCVVSCPPHCSVVGRYDYDYDDDDDPDCPVVVVVVVVVCCVVPVVVPPPDPDDD

Secondary structure (DSSP, 8-state):
------TT----HHHHHHHHHHHHHSS-SS--EEEEHHHHHHHHHHHTTSGGGGS-EEEE------SS-HHHHHHHHHHHHHHTGGGG-S-PPP-

Sequence (95 aa):
EHLEYRDHYNFTKKDIQMFIEKFGNFAGSNKLIIISEKDSIRLKDIALGTEFEKLPIFILPIGISFIGGNDDFNKKIINYVRENSRNYSIFKEQD

pLDDT: mean 85.61, std 13.7, range [39.31, 95.56]